Protein AF-A0A381LAW3-F1 (afdb_monomer_lite)

pLDDT: mean 89.32, std 9.64, range [52.56, 97.5]

Organism: NCBI:txid1268274

Secondary structure (DSSP, 8-state):
---TT--HHHHHHHHSTT-------HHHHHHHHHHHHHHHHHHSSSPTT--TTHHHHHTTTSS-HHHHHHHHHHHTSHHHIIIIIGGGS---

InterPro domains:
  IPR040976 Fungal-type protein kinase [PF17667] (3-41)

Radius of gyration: 14.03 Å; chains: 1; bounding box: 37×26×34 Å

Structure (mmCIF, N/CA/C/O backbone):
data_AF-A0A381LAW3-F1
#
_entry.id   AF-A0A381LAW3-F1
#
loop_
_atom_site.group_PDB
_atom_site.id
_atom_site.type_symbol
_atom_site.label_atom_id
_atom_site.label_alt_id
_atom_site.label_comp_id
_atom_site.label_asym_id
_atom_site.label_entity_id
_atom_site.label_seq_id
_atom_site.pdbx_PDB_ins_code
_atom_site.Cartn_x
_atom_site.Cartn_y
_atom_site.Cartn_z
_atom_site.occupancy
_atom_site.B_iso_or_equiv
_atom_site.auth_seq_id
_atom_site.auth_comp_id
_atom_site.auth_asym_id
_atom_site.auth_atom_id
_atom_site.pdbx_PDB_model_num
ATOM 1 N N . MET A 1 1 ? 2.419 14.321 -10.761 1.00 52.56 1 MET A N 1
ATOM 2 C CA . MET A 1 1 ? 2.208 12.925 -11.201 1.00 52.56 1 MET A CA 1
ATOM 3 C C . MET A 1 1 ? 1.717 12.163 -9.979 1.00 52.56 1 MET A C 1
ATOM 5 O O . MET A 1 1 ? 2.375 12.270 -8.954 1.00 52.56 1 MET A O 1
ATOM 9 N N . ALA A 1 2 ? 0.545 11.527 -10.019 1.00 67.69 2 ALA A N 1
ATOM 10 C CA . ALA A 1 2 ? -0.005 10.841 -8.847 1.00 67.69 2 ALA A CA 1
ATOM 11 C C . ALA A 1 2 ? 0.575 9.420 -8.763 1.00 67.69 2 ALA A C 1
ATOM 13 O O . ALA A 1 2 ? 0.188 8.548 -9.535 1.00 67.69 2 ALA A O 1
ATOM 14 N N . LEU A 1 3 ? 1.534 9.201 -7.860 1.00 85.88 3 LEU A N 1
ATOM 15 C CA . LEU A 1 3 ? 2.166 7.887 -7.658 1.00 85.88 3 LEU A CA 1
ATOM 16 C C . LEU A 1 3 ? 1.249 6.898 -6.921 1.00 85.88 3 LEU A C 1
ATOM 18 O O . LEU A 1 3 ? 1.478 5.694 -6.973 1.00 85.88 3 LEU A O 1
ATOM 22 N N . GLU A 1 4 ? 0.182 7.396 -6.296 1.00 87.31 4 GLU A N 1
ATOM 23 C CA . GLU A 1 4 ? -0.776 6.669 -5.450 1.00 87.31 4 GLU A CA 1
ATOM 24 C C . GLU A 1 4 ? -1.358 5.409 -6.093 1.00 87.31 4 GLU A C 1
ATOM 26 O O . GLU A 1 4 ? -1.406 4.351 -5.470 1.00 87.31 4 GLU A O 1
ATOM 31 N N . PHE A 1 5 ? -1.694 5.484 -7.379 1.00 93.56 5 PHE A N 1
ATOM 32 C CA . PHE A 1 5 ? -2.340 4.389 -8.109 1.00 93.56 5 PHE A CA 1
ATOM 33 C C . PHE A 1 5 ? -1.457 3.790 -9.195 1.00 93.56 5 PHE A C 1
ATOM 35 O O . PHE A 1 5 ? -1.902 2.936 -9.944 1.00 93.56 5 PHE A O 1
ATOM 42 N N . MET A 1 6 ? -0.199 4.214 -9.283 1.00 94.00 6 MET A N 1
ATOM 43 C CA . MET A 1 6 ? 0.723 3.669 -10.267 1.00 94.00 6 MET A CA 1
ATOM 44 C C . MET A 1 6 ? 1.063 2.209 -9.946 1.00 94.00 6 MET A C 1
ATOM 46 O O . MET A 1 6 ? 1.433 1.908 -8.806 1.00 94.00 6 MET A O 1
ATOM 50 N N . ALA A 1 7 ? 0.958 1.350 -10.963 1.00 94.94 7 ALA A N 1
ATOM 51 C CA . ALA A 1 7 ? 1.376 -0.048 -10.930 1.00 94.94 7 ALA A CA 1
ATOM 52 C C . ALA A 1 7 ? 2.870 -0.195 -10.591 1.00 94.94 7 ALA A C 1
ATOM 54 O O . ALA A 1 7 ? 3.689 0.645 -10.979 1.00 94.94 7 ALA A O 1
ATOM 55 N N . LEU A 1 8 ? 3.239 -1.280 -9.909 1.00 94.69 8 LEU A N 1
ATOM 56 C CA . LEU A 1 8 ? 4.597 -1.521 -9.421 1.00 94.69 8 LEU A CA 1
ATOM 57 C C . LEU A 1 8 ? 5.638 -1.560 -10.534 1.00 94.69 8 LEU A C 1
ATOM 59 O O . LEU A 1 8 ? 6.734 -1.047 -10.340 1.00 94.69 8 LEU A O 1
ATOM 63 N N . GLU A 1 9 ? 5.326 -2.138 -11.694 1.00 92.50 9 GLU A N 1
ATOM 64 C CA . GLU A 1 9 ? 6.271 -2.196 -12.817 1.00 92.50 9 GLU A CA 1
ATOM 65 C C . GLU A 1 9 ? 6.582 -0.796 -13.367 1.00 92.50 9 GLU A C 1
ATOM 67 O O . GLU A 1 9 ? 7.747 -0.444 -13.551 1.00 92.50 9 GLU A O 1
ATOM 72 N N . VAL A 1 10 ? 5.550 0.038 -13.534 1.00 91.44 10 VAL A N 1
ATOM 73 C CA . VAL A 1 10 ? 5.696 1.435 -13.972 1.00 91.44 10 VAL A CA 1
ATOM 74 C C . VAL A 1 10 ? 6.490 2.231 -12.933 1.00 91.44 10 VAL A C 1
ATOM 76 O O . VAL A 1 10 ? 7.427 2.951 -13.276 1.00 91.44 10 VAL A O 1
ATOM 79 N N . LEU A 1 11 ? 6.170 2.052 -11.648 1.00 90.50 11 LEU A N 1
ATOM 80 C CA . LEU A 1 11 ? 6.856 2.721 -10.546 1.00 90.50 11 LEU A CA 1
ATOM 81 C C . LEU A 1 11 ? 8.318 2.264 -10.404 1.00 90.50 11 LEU A C 1
ATOM 83 O O . LEU A 1 11 ? 9.203 3.082 -10.152 1.00 90.50 11 LEU A O 1
ATOM 87 N N . SER A 1 12 ? 8.598 0.977 -10.621 1.00 90.12 12 SER A N 1
ATOM 88 C CA . SER A 1 12 ? 9.957 0.428 -10.651 1.00 90.12 12 SER A CA 1
ATOM 89 C C . SER A 1 12 ? 10.774 1.016 -11.801 1.00 90.12 12 SER A C 1
ATOM 91 O O . SER A 1 12 ? 11.939 1.358 -11.603 1.00 90.12 12 SER A O 1
ATOM 93 N N . GLY A 1 13 ? 10.155 1.212 -12.971 1.00 87.50 13 GLY A N 1
ATOM 94 C CA . GLY A 1 13 ? 10.770 1.897 -14.109 1.00 87.50 13 GLY A CA 1
ATOM 95 C C . GLY A 1 13 ? 11.165 3.345 -13.806 1.00 87.50 13 GLY A C 1
ATOM 96 O O . GLY A 1 13 ? 12.191 3.805 -14.289 1.00 87.50 13 GLY A O 1
ATOM 97 N N . ILE A 1 14 ? 10.418 4.046 -12.944 1.00 84.31 14 ILE A N 1
ATOM 98 C CA . ILE A 1 14 ? 10.803 5.382 -12.447 1.00 84.31 14 ILE A CA 1
ATOM 99 C C . ILE A 1 14 ? 11.988 5.296 -11.472 1.00 84.31 14 ILE A C 1
ATOM 101 O O . ILE A 1 14 ? 12.857 6.168 -11.481 1.00 84.31 14 ILE A O 1
ATOM 105 N N . CYS A 1 15 ? 12.030 4.266 -10.619 1.00 80.75 15 CYS A N 1
ATOM 106 C CA . CYS A 1 15 ? 13.112 4.071 -9.646 1.00 80.75 15 CYS A CA 1
ATOM 107 C C . CYS A 1 15 ? 14.451 3.758 -10.322 1.00 80.75 15 CYS A C 1
ATOM 109 O O . CYS A 1 15 ? 15.511 4.170 -9.850 1.00 80.75 15 CYS A O 1
ATOM 111 N N . GLN A 1 16 ? 14.404 3.004 -11.416 1.00 71.69 16 GLN A N 1
ATOM 112 C CA . GLN A 1 16 ? 15.571 2.658 -12.207 1.00 71.69 16 GLN A CA 1
ATOM 113 C C . GLN A 1 16 ? 15.873 3.841 -13.132 1.00 71.69 16 GLN A C 1
ATOM 115 O O . GLN A 1 16 ? 15.162 4.098 -14.094 1.00 71.69 16 GLN A O 1
ATOM 120 N N . THR A 1 17 ? 16.941 4.586 -12.850 1.00 62.53 17 THR A N 1
ATOM 121 C CA . THR A 1 17 ? 17.423 5.751 -13.623 1.00 62.53 17 THR A CA 1
ATOM 122 C C . THR A 1 17 ? 17.950 5.388 -15.026 1.00 62.53 17 THR A C 1
ATOM 124 O O . THR A 1 17 ? 18.910 5.975 -15.518 1.00 62.53 17 THR A O 1
ATOM 127 N N . THR A 1 18 ? 17.344 4.405 -15.692 1.00 60.44 18 THR A N 1
ATOM 128 C CA . THR A 1 18 ? 17.757 3.859 -16.990 1.00 60.44 18 THR A CA 1
ATOM 129 C C . THR A 1 18 ? 17.054 4.524 -18.174 1.00 60.44 18 THR A C 1
ATOM 131 O O . THR A 1 18 ? 17.430 4.271 -19.314 1.00 60.44 18 THR A O 1
ATOM 134 N N . GLY A 1 19 ? 16.055 5.385 -17.941 1.00 56.09 19 GLY A N 1
ATOM 135 C CA . GLY A 1 19 ? 15.287 6.019 -19.022 1.00 56.09 19 GLY A CA 1
ATOM 136 C C . GLY A 1 19 ? 14.448 5.027 -19.836 1.00 56.09 19 GLY A C 1
ATOM 137 O O . GLY A 1 19 ? 13.989 5.365 -20.926 1.00 56.09 19 GLY A O 1
ATOM 138 N N . ALA A 1 20 ? 14.257 3.806 -19.324 1.00 65.19 20 ALA A N 1
ATOM 139 C CA . ALA A 1 20 ? 13.414 2.801 -19.947 1.00 65.19 20 ALA A CA 1
ATOM 140 C C . ALA A 1 20 ? 11.944 3.227 -19.838 1.00 65.19 20 ALA A C 1
ATOM 142 O O . ALA A 1 20 ? 11.400 3.379 -18.744 1.00 65.19 20 ALA A O 1
ATOM 143 N N . VAL A 1 21 ? 11.302 3.434 -20.986 1.00 69.88 21 VAL A N 1
ATOM 144 C CA . VAL A 1 21 ? 9.860 3.672 -21.055 1.00 69.88 21 VAL A CA 1
ATOM 145 C C . VAL A 1 21 ? 9.159 2.346 -20.785 1.00 69.88 21 VAL A C 1
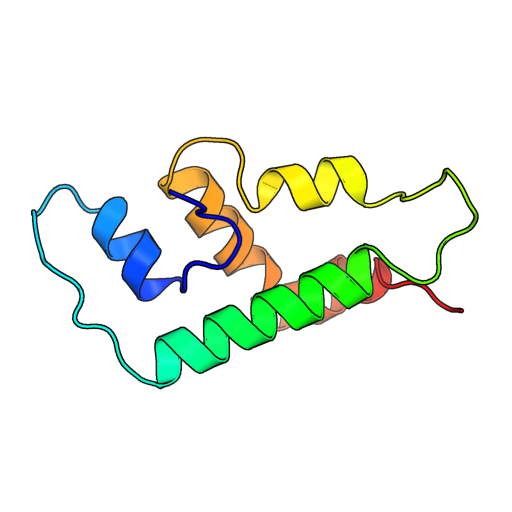ATOM 147 O O . VAL A 1 21 ? 9.325 1.394 -21.544 1.00 69.88 21 VAL A O 1
ATOM 150 N N . VAL A 1 22 ? 8.386 2.282 -19.702 1.00 83.19 22 VAL A N 1
ATOM 151 C CA . VAL A 1 22 ? 7.491 1.150 -19.449 1.00 83.19 22 VAL A CA 1
ATOM 152 C C . VAL A 1 22 ? 6.277 1.320 -20.352 1.00 83.19 22 VAL A C 1
ATOM 154 O O . VAL A 1 22 ? 5.529 2.289 -20.215 1.00 83.19 22 VAL A O 1
ATOM 157 N N . GLU A 1 23 ? 6.095 0.405 -21.301 1.00 86.38 23 GLU A N 1
ATOM 158 C CA . GLU A 1 23 ? 4.883 0.387 -22.115 1.00 86.38 23 GLU A CA 1
ATOM 159 C C . GLU A 1 23 ? 3.683 0.030 -21.237 1.00 86.38 23 GLU A C 1
ATOM 161 O O . GLU A 1 23 ? 3.672 -0.992 -20.550 1.00 86.38 23 GLU A O 1
ATOM 166 N N . HIS A 1 24 ? 2.662 0.886 -21.262 1.00 87.44 24 HIS A N 1
ATOM 167 C CA . HIS A 1 24 ? 1.430 0.633 -20.532 1.00 87.44 24 HIS A CA 1
ATOM 168 C C . HIS A 1 24 ? 0.678 -0.555 -21.133 1.00 87.44 24 HIS A C 1
ATOM 170 O O . HIS A 1 24 ? 0.461 -0.642 -22.342 1.00 87.44 24 HIS A O 1
ATOM 176 N N . SER A 1 25 ? 0.236 -1.450 -20.258 1.00 93.75 25 SER A N 1
ATOM 177 C CA . SER A 1 25 ? -0.586 -2.605 -20.592 1.00 93.75 25 SER A CA 1
ATOM 178 C C . SER A 1 25 ? -1.866 -2.608 -19.762 1.00 93.75 25 SER A C 1
ATOM 180 O O . SER A 1 25 ? -1.911 -2.053 -18.665 1.00 93.75 25 SER A O 1
ATOM 182 N N . TYR A 1 26 ? -2.880 -3.344 -20.223 1.00 95.88 26 TYR A N 1
ATOM 183 C CA . TYR A 1 26 ? -4.128 -3.533 -19.475 1.00 95.88 26 TYR A CA 1
ATOM 184 C C . TYR A 1 26 ? -3.908 -4.102 -18.058 1.00 95.88 26 TYR A C 1
ATOM 186 O O . TYR A 1 26 ? -4.746 -3.922 -17.178 1.00 95.88 26 TYR A O 1
ATOM 194 N N . ARG A 1 27 ? -2.788 -4.802 -17.808 1.00 95.62 27 ARG A N 1
ATOM 195 C CA . ARG A 1 27 ? -2.444 -5.305 -16.468 1.00 95.62 27 ARG A CA 1
ATOM 196 C C . ARG A 1 27 ? -2.141 -4.163 -15.504 1.00 95.62 27 ARG A C 1
ATOM 198 O O . ARG A 1 27 ? -2.550 -4.235 -14.351 1.00 95.62 27 ARG A O 1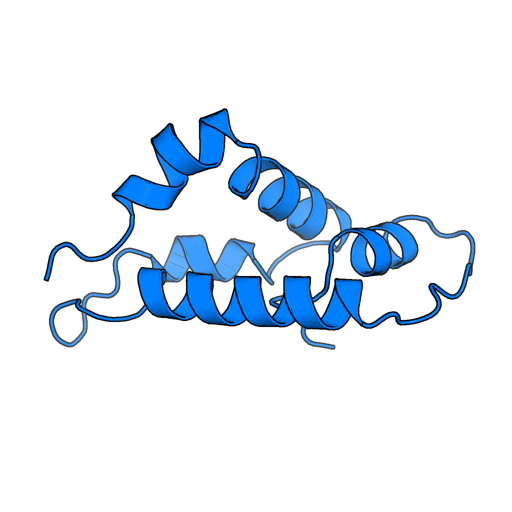
ATOM 205 N N . HIS A 1 28 ? -1.480 -3.110 -15.984 1.00 95.19 28 HIS A N 1
ATOM 206 C CA . HIS A 1 28 ? -1.201 -1.917 -15.185 1.00 95.19 28 HIS A CA 1
ATOM 207 C C . HIS A 1 28 ? -2.488 -1.167 -14.849 1.00 95.19 28 HIS A C 1
ATOM 209 O O . HIS A 1 28 ? -2.622 -0.666 -13.735 1.00 95.19 28 HIS A O 1
ATOM 215 N N . ASP A 1 29 ? -3.456 -1.145 -15.766 1.00 95.06 29 ASP A N 1
ATOM 216 C CA . ASP A 1 2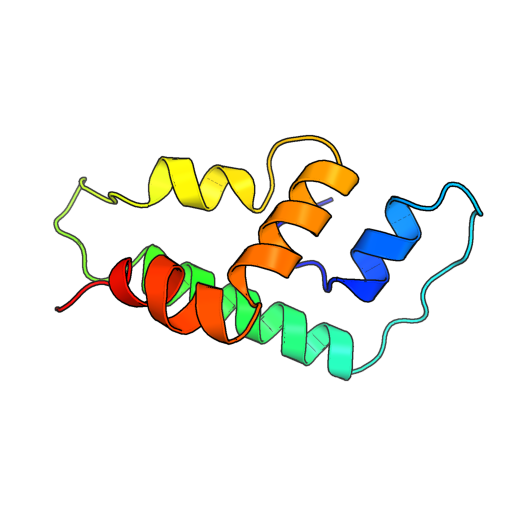9 ? -4.776 -0.561 -15.507 1.00 95.06 29 ASP A CA 1
ATOM 217 C C . ASP A 1 29 ? -5.551 -1.359 -14.449 1.00 95.06 29 ASP A C 1
ATOM 219 O O . ASP A 1 29 ? -6.139 -0.771 -13.543 1.00 95.06 29 ASP A O 1
ATOM 223 N N . LEU A 1 30 ? -5.517 -2.697 -14.513 1.00 97.50 30 LEU A N 1
ATOM 224 C CA . LEU A 1 30 ? -6.142 -3.562 -13.504 1.00 97.50 30 LEU A CA 1
ATOM 225 C C . LEU A 1 30 ? -5.500 -3.401 -12.121 1.00 97.50 30 LEU A C 1
ATOM 227 O O . LEU A 1 30 ? -6.211 -3.357 -11.120 1.00 97.50 30 LEU A O 1
ATOM 231 N N . GLU A 1 31 ? -4.174 -3.289 -12.057 1.00 96.50 31 GLU A N 1
ATOM 232 C CA . GLU A 1 31 ? -3.457 -3.039 -10.804 1.00 96.50 31 GLU A CA 1
ATOM 233 C C . GLU A 1 31 ? -3.787 -1.651 -10.237 1.00 96.50 31 GLU A C 1
ATOM 235 O O . GLU A 1 31 ? -4.080 -1.514 -9.051 1.00 96.50 31 GLU A O 1
ATOM 240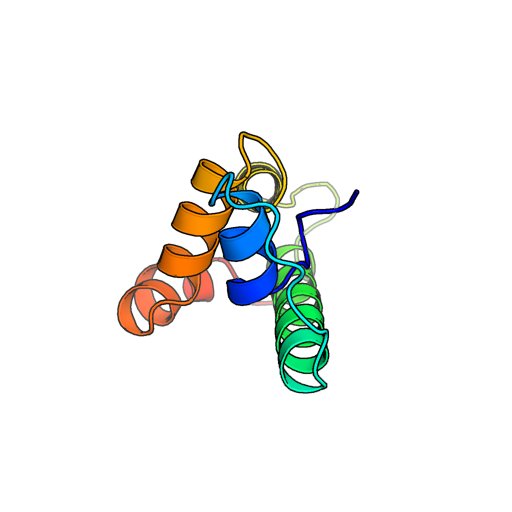 N N . SER A 1 32 ? -3.850 -0.633 -11.098 1.00 95.44 32 SER A N 1
ATOM 241 C CA . SER A 1 32 ? -4.265 0.720 -10.708 1.00 95.44 32 SER A CA 1
ATOM 242 C C . SER A 1 32 ? -5.704 0.732 -10.180 1.00 95.44 32 SER A C 1
ATOM 244 O O . SER A 1 32 ? -5.987 1.332 -9.143 1.00 95.44 32 SER A O 1
ATOM 246 N N . PHE A 1 33 ? -6.617 0.025 -10.853 1.00 96.06 33 PHE A N 1
ATOM 247 C CA . PHE A 1 33 ? -8.000 -0.141 -10.408 1.00 96.06 33 PHE A CA 1
ATOM 248 C C . PHE A 1 33 ? -8.082 -0.859 -9.056 1.00 96.06 33 PHE A C 1
ATOM 250 O O . PHE A 1 33 ? -8.840 -0.445 -8.178 1.00 96.06 33 PHE A O 1
ATOM 257 N N . PHE A 1 34 ? -7.271 -1.899 -8.856 1.00 95.75 34 PHE A N 1
ATOM 258 C CA . PHE A 1 34 ? -7.166 -2.583 -7.572 1.00 95.75 34 PHE A CA 1
ATOM 259 C C . PHE A 1 34 ? -6.697 -1.636 -6.458 1.00 95.75 34 PHE A C 1
ATOM 261 O O . PHE A 1 34 ? -7.283 -1.642 -5.377 1.00 95.75 34 PHE A O 1
ATOM 268 N N . TYR A 1 35 ? -5.724 -0.758 -6.716 1.00 95.88 35 TYR A N 1
ATOM 269 C CA . TYR A 1 35 ? -5.303 0.253 -5.741 1.00 95.88 35 TYR A CA 1
ATOM 270 C C . TYR A 1 35 ? -6.394 1.270 -5.406 1.00 95.88 35 TYR A C 1
ATOM 272 O O . TYR A 1 35 ? -6.539 1.629 -4.240 1.00 95.88 35 TYR A O 1
ATOM 280 N N . VAL A 1 36 ? -7.212 1.679 -6.378 1.00 95.75 36 VAL A N 1
ATOM 281 C CA . VAL A 1 36 ? -8.391 2.520 -6.110 1.00 95.75 36 VAL A CA 1
ATOM 282 C C . VAL A 1 36 ? -9.397 1.788 -5.215 1.00 95.75 36 VAL A C 1
ATOM 284 O O . VAL A 1 36 ? -9.926 2.375 -4.270 1.00 95.75 36 VAL A O 1
ATOM 287 N N . LEU A 1 37 ? -9.640 0.496 -5.464 1.00 94.88 37 LEU A N 1
ATOM 288 C CA . LEU A 1 37 ? -10.513 -0.318 -4.615 1.00 94.88 37 LEU A CA 1
ATOM 289 C C . LEU A 1 37 ? -9.969 -0.417 -3.181 1.00 94.88 37 LEU A C 1
ATOM 291 O O . LEU A 1 37 ? -10.715 -0.175 -2.232 1.00 94.88 37 LEU A O 1
ATOM 295 N N . LEU A 1 38 ? -8.674 -0.711 -3.018 1.00 94.69 38 LEU A N 1
ATOM 296 C CA . LEU A 1 38 ? -8.022 -0.759 -1.706 1.00 94.69 38 LEU A CA 1
ATOM 297 C C . LEU A 1 38 ? -8.117 0.576 -0.973 1.00 94.69 38 LEU A C 1
ATOM 299 O O . LEU A 1 38 ? -8.465 0.608 0.208 1.00 94.69 38 LEU A O 1
ATOM 303 N N . TRP A 1 39 ? -7.860 1.679 -1.676 1.00 94.06 39 TRP A N 1
ATOM 304 C CA . TRP A 1 39 ? -7.980 3.020 -1.121 1.00 94.06 39 TRP A CA 1
ATOM 305 C C . TRP A 1 39 ? -9.373 3.266 -0.549 1.00 94.06 39 TRP A C 1
ATOM 307 O O . TRP A 1 39 ? -9.510 3.809 0.550 1.00 94.06 39 TRP A O 1
ATOM 317 N N . GLN A 1 40 ? -10.409 2.813 -1.256 1.00 92.81 40 GLN A N 1
ATOM 318 C CA . GLN A 1 40 ? -11.784 2.969 -0.807 1.00 92.81 40 GLN A CA 1
ATOM 319 C C . GLN A 1 40 ? -12.115 2.083 0.396 1.00 92.81 40 GLN A C 1
ATOM 321 O O . GLN A 1 40 ? -12.730 2.564 1.347 1.00 92.81 40 GLN A O 1
ATOM 326 N N . CYS A 1 41 ? -11.645 0.833 0.416 1.00 93.19 41 CYS A N 1
ATOM 327 C CA . CYS A 1 41 ? -11.775 -0.055 1.578 1.00 93.19 41 CYS A CA 1
ATOM 328 C C . CYS A 1 41 ? -11.095 0.509 2.837 1.00 93.19 41 CYS A C 1
ATOM 330 O O . CYS A 1 41 ? -11.573 0.303 3.952 1.00 93.19 41 CYS A O 1
ATOM 332 N N . LEU A 1 42 ? -9.992 1.239 2.661 1.00 92.94 42 LEU A N 1
ATOM 333 C CA . LEU A 1 42 ? -9.249 1.874 3.748 1.00 92.94 42 LEU A CA 1
ATOM 334 C C . LEU A 1 42 ? -9.837 3.226 4.167 1.00 92.94 42 LEU A C 1
ATOM 336 O O . LEU A 1 42 ? -9.668 3.622 5.321 1.00 92.94 42 LEU A O 1
ATOM 340 N N . SER A 1 43 ? -10.507 3.937 3.259 1.00 90.69 43 SER A N 1
ATOM 341 C CA . SER A 1 43 ? -10.994 5.304 3.489 1.00 90.69 43 SER A CA 1
ATOM 342 C C . SER A 1 43 ? -12.447 5.393 3.937 1.00 90.69 43 SER A C 1
ATOM 344 O O . SER A 1 43 ? -12.823 6.374 4.580 1.00 90.69 43 SER A O 1
ATOM 346 N N . CYS A 1 44 ? -13.272 4.409 3.587 1.00 89.62 44 CYS A N 1
ATOM 347 C CA . CYS A 1 44 ? -14.711 4.438 3.824 1.00 89.62 44 CYS A CA 1
ATOM 348 C C . CYS A 1 44 ? -15.146 3.546 4.990 1.00 89.62 44 CYS A C 1
ATOM 350 O O . CYS A 1 44 ? -14.394 2.714 5.488 1.00 89.62 44 CYS A O 1
ATOM 352 N N . GLY A 1 45 ? -16.394 3.735 5.426 1.00 86.81 45 GLY A N 1
ATOM 353 C CA . GLY A 1 45 ? -16.999 2.953 6.507 1.00 86.81 45 GLY A CA 1
ATOM 354 C C . GLY A 1 45 ? -16.570 3.385 7.910 1.00 86.81 45 GLY A C 1
ATOM 355 O O . GLY A 1 45 ? -16.888 2.696 8.875 1.00 86.81 45 GLY A O 1
ATOM 356 N N . TRP A 1 46 ? -15.854 4.499 8.050 1.00 87.88 46 TRP A N 1
ATOM 357 C CA . TRP A 1 46 ? -15.509 5.071 9.350 1.00 87.88 46 TRP A CA 1
ATOM 358 C C . TRP A 1 46 ? -16.514 6.133 9.792 1.00 87.88 46 TRP A C 1
ATOM 360 O O . TRP A 1 46 ? -17.256 6.674 8.973 1.00 87.88 46 TRP A O 1
ATOM 370 N N . ASP A 1 47 ? -16.537 6.428 11.092 1.00 85.31 47 ASP A N 1
ATOM 371 C CA . ASP A 1 47 ? -17.319 7.543 11.626 1.00 85.31 47 ASP A CA 1
ATOM 372 C C . ASP A 1 47 ? -16.800 8.892 11.108 1.00 85.31 47 ASP A C 1
ATOM 374 O O . ASP A 1 47 ? -15.610 9.052 10.809 1.00 85.31 47 ASP A O 1
ATOM 378 N N . GLU A 1 48 ? -17.702 9.869 10.989 1.00 78.62 48 GLU A N 1
ATOM 379 C CA . GLU A 1 48 ? -17.374 11.195 10.465 1.00 78.62 48 GLU A CA 1
ATOM 380 C C . GLU A 1 48 ? -16.186 11.816 11.216 1.00 78.62 48 GLU A C 1
ATOM 382 O O . GLU A 1 48 ? -16.167 11.914 12.442 1.00 78.62 48 GLU A O 1
ATOM 387 N N . GLY A 1 49 ? -15.167 12.230 10.458 1.00 71.56 49 GLY A N 1
ATOM 388 C CA . GLY A 1 49 ? -13.958 12.856 11.000 1.00 71.56 49 GLY A CA 1
ATOM 389 C C . GLY A 1 49 ? -12.893 11.893 11.536 1.00 71.56 49 GLY A C 1
ATOM 390 O O . GLY A 1 49 ? -11.809 12.356 11.888 1.00 71.56 49 GLY A O 1
ATOM 391 N N . VAL A 1 50 ? -13.132 10.576 11.546 1.00 78.19 50 VAL A N 1
ATOM 392 C CA . VAL A 1 50 ? -12.187 9.577 12.072 1.00 78.19 50 VAL A CA 1
ATOM 393 C C . VAL A 1 50 ? -11.815 8.578 10.979 1.00 78.19 50 VAL A C 1
ATOM 395 O O . VAL A 1 50 ? -12.270 7.447 10.993 1.00 78.19 50 VAL A O 1
ATOM 398 N N . ASN A 1 51 ? -10.968 8.960 10.020 1.00 82.94 51 ASN A N 1
ATOM 399 C CA . ASN A 1 51 ? -10.308 7.964 9.166 1.00 82.94 51 ASN A CA 1
ATOM 400 C C . ASN A 1 51 ? -8.977 7.548 9.828 1.00 82.94 51 ASN A C 1
ATOM 402 O O . ASN A 1 51 ? -8.001 8.302 9.720 1.00 82.94 51 ASN A O 1
ATOM 406 N N . PRO A 1 52 ? -8.901 6.376 10.493 1.00 89.19 52 PRO A N 1
ATOM 407 C CA . PRO A 1 52 ? -7.684 5.926 11.172 1.00 89.19 52 PRO A CA 1
ATOM 408 C C . PRO A 1 52 ? -6.533 5.655 10.195 1.00 89.19 52 PRO A C 1
ATOM 410 O O . PRO A 1 52 ? -5.370 5.647 10.591 1.00 89.19 52 PRO A O 1
ATOM 413 N N . ASN A 1 53 ? -6.836 5.475 8.908 1.00 93.62 53 ASN A N 1
ATOM 414 C CA . ASN A 1 53 ? -5.858 5.155 7.882 1.00 93.62 53 ASN A CA 1
ATOM 415 C C .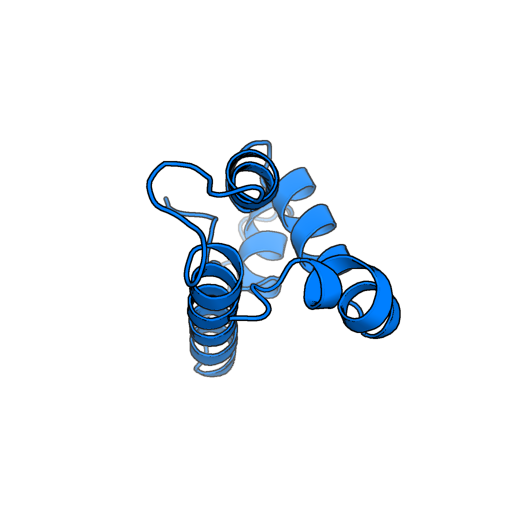 ASN A 1 53 ? -5.296 6.392 7.177 1.00 93.62 53 ASN A C 1
ATOM 417 O O . ASN A 1 53 ? -4.484 6.225 6.280 1.00 93.62 53 ASN A O 1
ATOM 421 N N . LYS A 1 54 ? -5.660 7.626 7.557 1.00 90.94 54 LYS A N 1
ATOM 422 C CA . LYS A 1 54 ? -5.192 8.840 6.856 1.00 90.94 54 LYS A CA 1
ATOM 423 C C . LYS A 1 54 ? -3.664 8.912 6.729 1.00 90.94 54 LYS A C 1
ATOM 425 O O . LYS A 1 54 ? -3.147 9.173 5.647 1.00 90.94 54 LYS A O 1
ATOM 430 N N . GLU A 1 55 ? -2.941 8.674 7.823 1.00 92.25 55 GLU A N 1
ATOM 431 C CA . GLU A 1 55 ? -1.473 8.661 7.805 1.00 92.25 55 GLU A CA 1
ATOM 432 C C . GLU A 1 55 ? -0.934 7.466 7.008 1.00 92.25 55 GLU A C 1
ATOM 434 O O . GLU A 1 55 ? -0.033 7.620 6.189 1.00 92.25 55 GLU A O 1
ATOM 439 N N . TYR A 1 56 ? -1.522 6.285 7.186 1.00 93.75 56 TYR A N 1
ATOM 440 C CA . TYR A 1 56 ? -1.146 5.082 6.443 1.00 93.75 56 TYR A CA 1
ATOM 441 C C . TYR A 1 56 ? -1.312 5.260 4.920 1.00 93.75 56 TYR A C 1
ATOM 443 O O . TYR A 1 56 ? -0.396 4.971 4.157 1.00 93.75 56 TYR A O 1
ATOM 451 N N . LEU A 1 57 ? -2.431 5.832 4.479 1.00 93.31 57 LEU A N 1
ATOM 452 C CA . LEU A 1 57 ? -2.736 6.152 3.085 1.00 93.31 57 LEU A CA 1
ATOM 453 C C . LEU A 1 57 ? -1.772 7.188 2.494 1.00 93.31 57 LEU A C 1
ATOM 455 O O . LEU A 1 57 ? -1.438 7.119 1.314 1.00 93.31 57 LEU A O 1
ATOM 459 N N . SER A 1 58 ? -1.249 8.106 3.314 1.00 93.50 58 SER A N 1
ATOM 460 C CA . SER A 1 58 ? -0.233 9.060 2.856 1.00 93.50 58 SER A CA 1
ATOM 461 C C . SER A 1 58 ? 1.042 8.376 2.346 1.00 93.50 58 SER A C 1
ATOM 463 O O . SER A 1 58 ? 1.644 8.851 1.383 1.00 93.50 58 SER A O 1
ATOM 465 N N . LYS A 1 59 ? 1.406 7.208 2.899 1.00 94.19 59 LYS A N 1
ATOM 466 C CA . LYS A 1 59 ? 2.592 6.431 2.488 1.00 94.19 59 LYS A CA 1
ATOM 467 C C . LYS A 1 59 ? 2.478 5.834 1.084 1.00 94.19 59 LYS A C 1
ATOM 469 O O . LYS A 1 59 ? 3.492 5.567 0.454 1.00 94.19 59 LYS A O 1
ATOM 474 N N . TRP A 1 60 ? 1.263 5.689 0.554 1.00 93.88 60 TRP A N 1
ATOM 475 C CA . TRP A 1 60 ? 1.042 5.222 -0.820 1.00 93.88 60 TRP A CA 1
ATOM 476 C C . TRP A 1 60 ? 1.461 6.252 -1.881 1.00 93.88 60 TRP A C 1
ATOM 478 O O . TRP A 1 60 ? 1.549 5.902 -3.058 1.00 93.88 60 TRP A O 1
ATOM 488 N N . HIS A 1 61 ? 1.702 7.513 -1.497 1.00 91.88 61 HIS A N 1
ATOM 489 C CA . HIS A 1 61 ? 2.016 8.596 -2.437 1.00 91.88 61 HIS A CA 1
ATOM 490 C C . HIS A 1 61 ? 2.992 9.666 -1.917 1.00 91.88 61 HIS A C 1
ATOM 492 O O . HIS A 1 61 ? 3.300 10.605 -2.653 1.00 91.88 61 HIS A O 1
ATOM 498 N N . THR A 1 62 ? 3.491 9.543 -0.685 1.00 93.56 62 THR A N 1
ATOM 499 C CA . THR A 1 62 ? 4.458 10.470 -0.075 1.00 93.56 62 THR A CA 1
ATOM 500 C C . THR A 1 62 ? 5.818 9.798 0.068 1.00 93.56 62 THR A C 1
ATOM 502 O O . THR A 1 62 ? 5.896 8.661 0.522 1.00 93.56 62 THR A O 1
ATOM 505 N N . GLY A 1 63 ? 6.884 10.523 -0.273 1.00 91.81 63 GLY A N 1
ATOM 506 C CA . GLY A 1 63 ? 8.262 10.030 -0.241 1.00 91.81 63 GLY A CA 1
ATOM 507 C C . GLY A 1 63 ? 8.874 9.936 -1.636 1.00 91.81 63 GLY A C 1
ATOM 508 O O . GLY A 1 63 ? 8.356 10.482 -2.613 1.00 91.81 63 GLY A O 1
ATOM 509 N N . THR A 1 64 ? 10.012 9.261 -1.721 1.00 92.00 64 THR A N 1
ATOM 510 C CA . THR A 1 64 ? 10.675 8.920 -2.981 1.00 92.00 64 THR A CA 1
ATOM 511 C C . THR A 1 64 ? 9.919 7.809 -3.713 1.00 92.00 64 THR A C 1
ATOM 513 O O . THR A 1 64 ? 9.191 7.022 -3.108 1.00 92.00 64 THR A O 1
ATOM 516 N N . ALA A 1 65 ? 10.119 7.694 -5.031 1.00 90.38 65 ALA A N 1
ATOM 517 C CA . ALA A 1 65 ? 9.514 6.614 -5.816 1.00 90.38 65 ALA A CA 1
ATOM 518 C C . ALA A 1 65 ? 9.889 5.221 -5.276 1.00 90.38 65 ALA A C 1
ATOM 520 O O . ALA A 1 65 ? 9.048 4.326 -5.267 1.00 90.38 65 ALA A O 1
ATOM 521 N N . TYR A 1 66 ? 11.122 5.069 -4.777 1.00 91.69 66 TYR A N 1
ATOM 522 C CA . TYR A 1 66 ? 11.599 3.830 -4.167 1.00 91.69 66 TYR A CA 1
ATOM 523 C C . TYR A 1 66 ? 10.859 3.503 -2.866 1.00 91.69 66 TYR A C 1
ATOM 525 O O . TYR A 1 66 ? 10.401 2.378 -2.703 1.00 91.69 66 TYR A O 1
ATOM 533 N N . GLU A 1 67 ? 10.695 4.477 -1.965 1.00 94.38 67 GLU A N 1
ATOM 534 C CA . GLU A 1 67 ? 9.957 4.276 -0.707 1.00 94.38 67 GLU A CA 1
ATOM 535 C C . GLU A 1 67 ? 8.498 3.898 -0.972 1.00 94.38 67 GLU A C 1
ATOM 537 O O . GLU A 1 67 ? 7.977 2.971 -0.357 1.00 94.38 67 GLU A O 1
ATOM 542 N N . ILE A 1 68 ? 7.856 4.562 -1.937 1.00 94.94 68 ILE A N 1
ATOM 543 C CA . ILE A 1 68 ? 6.479 4.248 -2.331 1.00 94.94 68 ILE A CA 1
ATOM 544 C C . ILE A 1 68 ? 6.403 2.842 -2.944 1.00 94.94 68 ILE A C 1
ATOM 546 O O . ILE A 1 68 ? 5.479 2.089 -2.642 1.00 94.94 68 ILE A O 1
ATOM 550 N N . PHE A 1 69 ? 7.368 2.464 -3.788 1.00 94.94 69 PHE A N 1
ATOM 551 C CA . PHE A 1 69 ? 7.429 1.135 -4.400 1.00 94.94 69 PHE A CA 1
ATOM 552 C C . PHE A 1 69 ? 7.582 0.033 -3.354 1.00 94.94 69 PHE A C 1
ATOM 554 O O . PHE A 1 69 ? 6.816 -0.930 -3.366 1.00 94.94 69 PHE A O 1
ATOM 561 N N . ASP A 1 70 ? 8.557 0.178 -2.459 1.00 95.44 70 ASP A N 1
ATOM 562 C CA . ASP A 1 70 ? 8.858 -0.809 -1.425 1.00 95.44 70 ASP A CA 1
ATOM 563 C C . ASP A 1 70 ? 7.675 -0.987 -0.468 1.00 95.44 70 ASP A C 1
ATOM 565 O O . ASP A 1 70 ? 7.270 -2.115 -0.171 1.00 95.44 70 ASP A O 1
ATOM 569 N N . PHE A 1 71 ? 7.043 0.127 -0.087 1.00 96.00 71 PHE A N 1
ATOM 570 C CA . PHE A 1 71 ? 5.839 0.120 0.728 1.00 96.00 71 PHE A CA 1
ATOM 571 C C . PHE A 1 71 ? 4.692 -0.621 0.030 1.00 96.00 71 PHE A C 1
ATOM 573 O O . PHE A 1 71 ? 4.213 -1.626 0.547 1.00 96.00 71 PHE A O 1
ATOM 580 N N . LYS A 1 72 ? 4.298 -0.211 -1.185 1.00 95.69 72 LYS A N 1
ATOM 581 C CA . LYS A 1 72 ? 3.207 -0.868 -1.928 1.00 95.69 72 LYS A CA 1
ATOM 582 C C . LYS A 1 72 ? 3.456 -2.355 -2.150 1.00 95.69 72 LYS A C 1
ATOM 584 O O . LYS A 1 72 ? 2.541 -3.158 -1.997 1.00 95.69 72 LYS A O 1
ATOM 589 N N . LYS A 1 73 ? 4.685 -2.716 -2.529 1.00 96.38 73 LYS A N 1
ATOM 590 C CA . LYS A 1 73 ? 5.084 -4.103 -2.775 1.00 96.38 73 LYS A CA 1
ATOM 591 C C . LYS A 1 73 ? 4.950 -4.952 -1.514 1.00 96.38 73 LYS A C 1
ATOM 593 O O . LYS A 1 73 ? 4.480 -6.081 -1.609 1.00 96.38 73 LYS A O 1
ATOM 598 N N . THR A 1 74 ? 5.353 -4.413 -0.365 1.00 96.81 74 THR A N 1
ATOM 599 C CA . THR A 1 74 ? 5.201 -5.079 0.933 1.00 96.81 74 THR A CA 1
ATOM 600 C C . THR A 1 74 ? 3.728 -5.244 1.283 1.00 96.81 74 THR A C 1
ATOM 602 O O . THR A 1 74 ? 3.300 -6.340 1.612 1.00 96.81 74 THR A O 1
ATOM 605 N N . GLU A 1 75 ? 2.927 -4.193 1.123 1.00 96.00 75 GLU A N 1
ATOM 606 C CA . GLU A 1 75 ? 1.507 -4.194 1.484 1.00 96.00 75 GLU A CA 1
ATOM 607 C C . GLU A 1 75 ? 0.661 -5.212 0.696 1.00 96.00 75 GLU A C 1
ATOM 609 O O . GLU A 1 75 ? -0.259 -5.816 1.248 1.00 96.00 75 GLU A O 1
ATOM 614 N N . ILE A 1 76 ? 0.975 -5.439 -0.586 1.00 95.25 76 ILE A N 1
ATOM 615 C CA . ILE A 1 76 ? 0.268 -6.427 -1.421 1.00 95.25 76 ILE A CA 1
ATOM 616 C C . ILE A 1 76 ? 0.884 -7.830 -1.393 1.00 95.25 76 ILE A C 1
ATOM 618 O O . ILE A 1 76 ? 0.369 -8.739 -2.050 1.00 95.25 76 ILE A O 1
ATOM 622 N N . GLU A 1 77 ? 1.994 -8.023 -0.681 1.00 95.62 77 GLU A N 1
ATOM 623 C CA . GLU A 1 77 ? 2.570 -9.349 -0.478 1.00 95.62 77 GLU A CA 1
ATOM 624 C C . GLU A 1 77 ? 1.559 -10.216 0.278 1.00 95.62 77 GLU A C 1
ATOM 626 O O . GLU A 1 77 ? 0.947 -9.772 1.241 1.00 95.62 77 GLU A O 1
ATOM 631 N N . SER A 1 78 ? 1.336 -11.450 -0.176 1.00 92.12 78 SER A N 1
ATOM 632 C CA . SER A 1 78 ? 0.188 -12.259 0.254 1.00 92.12 78 SER A CA 1
ATOM 633 C C . SER A 1 78 ? 0.046 -12.415 1.772 1.00 92.12 78 SER A C 1
ATOM 63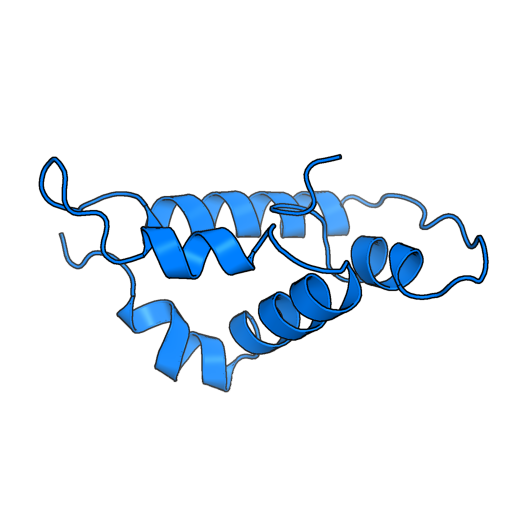5 O O . SER A 1 78 ? -1.071 -12.359 2.289 1.00 92.12 78 SER A O 1
ATOM 637 N N . SER A 1 79 ? 1.156 -12.606 2.491 1.00 95.81 79 SER A N 1
ATOM 638 C CA . SER A 1 79 ? 1.129 -12.788 3.938 1.00 95.81 79 SER A CA 1
ATOM 639 C C . SER A 1 79 ? 0.877 -11.465 4.655 1.00 95.81 79 SER A C 1
ATOM 641 O O . SER A 1 79 ? -0.018 -11.392 5.500 1.00 95.81 79 SER A O 1
ATOM 643 N N . HIS A 1 80 ? 1.574 -10.406 4.242 1.00 96.38 80 HIS A N 1
ATOM 644 C CA . HIS A 1 80 ? 1.391 -9.060 4.768 1.00 96.38 80 HIS A CA 1
ATOM 645 C C . HIS A 1 80 ? -0.017 -8.515 4.497 1.00 96.38 80 HIS A C 1
ATOM 647 O O . HIS A 1 80 ? -0.653 -7.959 5.388 1.00 96.38 80 HIS A O 1
ATOM 653 N N . PHE A 1 81 ? -0.561 -8.751 3.303 1.00 96.06 81 PHE A N 1
ATOM 654 C CA . PHE A 1 81 ? -1.900 -8.318 2.926 1.00 96.06 81 PHE A CA 1
ATOM 655 C C . PHE A 1 81 ? -2.948 -8.846 3.907 1.00 96.06 81 PHE A C 1
ATOM 657 O O . PHE A 1 81 ? -3.799 -8.101 4.383 1.00 96.06 81 PHE A O 1
ATOM 664 N N . VAL A 1 82 ? -2.880 -10.137 4.239 1.00 96.75 82 VAL A N 1
ATOM 665 C CA . VAL A 1 82 ? -3.848 -10.777 5.139 1.00 96.75 82 VAL A CA 1
ATOM 666 C C . VAL A 1 82 ? -3.625 -10.365 6.595 1.00 96.75 82 VAL A C 1
ATOM 668 O O . VAL A 1 82 ? -4.596 -10.192 7.331 1.00 96.75 82 VAL A O 1
ATOM 671 N N . GLN A 1 83 ? -2.368 -10.234 7.020 1.00 96.62 83 GLN A N 1
ATOM 672 C CA . GLN A 1 83 ? -2.018 -10.027 8.428 1.00 96.62 83 GLN A CA 1
ATOM 673 C C . GLN A 1 83 ? -2.043 -8.557 8.854 1.00 96.62 83 GLN A C 1
ATOM 675 O O . GLN A 1 83 ? -2.407 -8.274 9.991 1.00 96.62 83 GLN A O 1
ATOM 680 N N . GLU A 1 84 ? -1.702 -7.632 7.958 1.00 95.38 84 GLU A N 1
ATOM 681 C CA . GLU A 1 84 ? -1.436 -6.227 8.288 1.00 95.38 84 GLU A CA 1
ATOM 682 C C . GLU A 1 84 ? -2.359 -5.258 7.544 1.00 95.38 84 GLU A C 1
ATOM 684 O O . GLU A 1 84 ? -2.889 -4.324 8.153 1.00 95.38 84 GLU A O 1
ATOM 689 N N . LEU A 1 85 ? -2.605 -5.480 6.246 1.00 95.19 85 LEU A N 1
ATOM 690 C CA . LEU A 1 85 ? -3.437 -4.578 5.443 1.00 95.19 85 LEU A CA 1
ATOM 691 C C . LEU A 1 85 ? -4.931 -4.833 5.660 1.00 95.19 85 LEU A C 1
ATOM 693 O O . LEU A 1 85 ? -5.678 -3.909 5.976 1.00 95.19 85 LEU A O 1
ATOM 697 N N . LEU A 1 86 ? -5.388 -6.078 5.513 1.00 95.00 86 LEU A N 1
ATOM 698 C CA . LEU A 1 86 ? -6.805 -6.445 5.599 1.00 95.00 86 LEU A CA 1
ATOM 699 C C . LEU A 1 86 ? -7.455 -6.042 6.939 1.00 95.00 86 LEU A C 1
ATOM 701 O O . LEU A 1 86 ? -8.575 -5.525 6.914 1.00 95.00 86 LEU A O 1
ATOM 705 N N . PRO A 1 87 ? -6.793 -6.180 8.110 1.00 95.00 87 PRO A N 1
ATOM 706 C CA . PRO A 1 87 ? -7.359 -5.729 9.384 1.00 95.00 87 PRO A CA 1
ATOM 707 C C . PRO A 1 87 ? -7.592 -4.217 9.483 1.00 95.00 87 PRO A C 1
ATOM 709 O O . PRO A 1 87 ? -8.303 -3.779 10.390 1.00 95.00 87 PRO A O 1
ATOM 712 N N . ARG A 1 88 ? -7.009 -3.418 8.578 1.00 93.69 88 ARG A N 1
ATOM 713 C CA . ARG A 1 88 ? -7.223 -1.967 8.507 1.00 93.69 88 ARG A CA 1
ATOM 714 C C . ARG A 1 88 ? -8.518 -1.587 7.817 1.00 93.69 88 ARG A C 1
ATOM 716 O O . ARG A 1 88 ? -8.839 -0.404 7.818 1.00 93.69 88 ARG A O 1
ATOM 723 N N . PHE A 1 89 ? -9.237 -2.521 7.201 1.00 93.06 89 PHE A N 1
ATOM 724 C CA . PHE A 1 89 ? -10.510 -2.211 6.557 1.00 93.06 89 PHE A CA 1
ATOM 725 C C . PHE A 1 89 ? -11.568 -1.897 7.608 1.00 93.06 89 PHE A C 1
ATOM 727 O O . PHE A 1 89 ? -11.547 -2.438 8.720 1.00 93.06 89 PHE A O 1
ATOM 734 N N . SER A 1 90 ? -12.512 -1.025 7.254 1.00 87.88 90 SER A N 1
ATOM 735 C CA . SER A 1 90 ? -13.663 -0.828 8.126 1.00 87.88 90 SER A CA 1
ATOM 736 C C . SER A 1 90 ? -14.450 -2.133 8.265 1.00 87.88 90 SER A C 1
ATOM 738 O O . SER A 1 90 ? -14.595 -2.901 7.317 1.00 87.88 90 SER A O 1
ATOM 740 N N . LYS A 1 91 ? -14.952 -2.377 9.479 1.00 82.88 91 LYS A N 1
ATOM 741 C CA . LYS A 1 91 ? -15.810 -3.523 9.820 1.00 82.88 91 LYS A CA 1
ATOM 742 C C . LYS A 1 91 ? -17.307 -3.214 9.687 1.00 82.88 91 LYS A C 1
ATOM 744 O O . LYS A 1 91 ? -18.118 -4.061 10.059 1.00 82.88 91 LYS A O 1
ATOM 749 N N . LYS A 1 92 ? -17.652 -1.984 9.296 1.00 74.81 92 LYS A N 1
ATOM 750 C CA . LYS A 1 92 ? -19.037 -1.554 9.068 1.00 74.81 92 LYS A CA 1
ATOM 751 C C . LYS A 1 92 ? -19.546 -1.957 7.683 1.00 74.81 92 LYS A C 1
ATOM 753 O O . LYS A 1 92 ? -18.806 -2.647 6.953 1.00 74.81 92 LYS A O 1
#

Foldseek 3Di:
DFQLLFDLVCLVVVVPPPPDDDDDDVVRVVSSVVSVVLCCQQQDQDDPPDRVCPVVSCQCGDDDSVSNSVSVVQCPDPVNVVPPSVVSGHPD

Sequence (92 aa):
MALEFMALEVLSGICQTTGAVVEHSYRHDLESFFYVLLWQCLSCGWDEGVNPNKEYLSKWHTGTAYEIFDFKKTEIESSHFVQELLPRFSKK